Protein AF-A0ABD0PIR2-F1 (afdb_monomer)

Nearest PDB structures (foldseek):
  3dwb-assembly1_A  TM=9.158E-01  e=1.243E-05  Homo sapiens
  5v48-assembly1_B  TM=9.514E-01  e=5.539E-05  Oryctolagus cuniculus
  6sh2-assembly1_AAA  TM=9.630E-01  e=1.611E-04  Homo sapiens
  6svy-assembly1_A  TM=9.646E-01  e=1.857E-04  Homo sapiens
  4cth-assembly1_A-2  TM=9.732E-01  e=4.683E-04  Homo sapiens

Foldseek 3Di:
DDDPPVVVVVVVVQVQQADCVDDCVVPVCCGRGVSVCVVDDDDPPDPDDDPVVVVVVVVVVVVVVVVD

Sequence (68 aa):
ICLTEACVTVASKIVEALDRSADPCQDFYQYACGGWVRKNPLPDGRSRWSTFNSIWDQNQAVLKHLLG

Organism: Cirrhinus mrigala (NCBI:txid683832)

Solvent-accessible surface area (backbone atoms only — not comparable to full-atom values): 4056 Å² total; per-residue (Å²): 137,79,78,50,69,67,49,50,53,53,51,49,56,52,61,58,16,36,22,86,88,43,55,56,91,82,37,47,62,47,16,56,37,38,28,41,49,72,76,52,68,72,54,90,97,52,96,74,72,50,72,67,54,55,52,48,53,53,52,51,54,52,50,49,65,75,75,106

pLDDT: mean 96.75, std 3.46, range [74.25, 98.81]

Structure (mmCIF, N/CA/C/O backbone):
data_AF-A0ABD0PIR2-F1
#
_entry.id   AF-A0ABD0PIR2-F1
#
loop_
_atom_site.group_PDB
_atom_site.id
_atom_site.type_symbol
_atom_site.label_atom_id
_atom_site.label_alt_id
_atom_site.label_comp_id
_atom_site.label_asym_id
_atom_site.label_entity_id
_atom_site.label_seq_id
_atom_site.pdbx_PDB_ins_code
_atom_site.Cartn_x
_atom_site.Cartn_y
_atom_site.Cartn_z
_atom_site.occupancy
_atom_site.B_iso_or_equiv
_atom_site.auth_seq_id
_atom_site.auth_comp_id
_atom_site.auth_asym_id
_atom_site.auth_atom_id
_atom_site.pdbx_PDB_model_num
ATOM 1 N N . ILE A 1 1 ? 19.067 -8.610 9.907 1.00 84.69 1 ILE A N 1
ATOM 2 C CA . ILE A 1 1 ? 17.631 -8.859 9.627 1.00 84.69 1 ILE A CA 1
ATOM 3 C C . ILE A 1 1 ? 16.839 -8.547 10.895 1.00 84.69 1 ILE A C 1
ATOM 5 O O . ILE A 1 1 ? 17.283 -8.949 11.962 1.00 84.69 1 ILE A O 1
ATOM 9 N N . CYS A 1 2 ? 15.739 -7.794 10.794 1.00 96.94 2 CYS A N 1
ATOM 10 C CA . CYS A 1 2 ? 14.832 -7.539 11.919 1.00 96.94 2 CYS A CA 1
ATOM 11 C C . CYS A 1 2 ? 13.735 -8.611 11.951 1.00 96.94 2 CYS A C 1
ATOM 13 O O . CYS A 1 2 ? 13.140 -8.876 10.910 1.00 96.94 2 CYS A O 1
ATO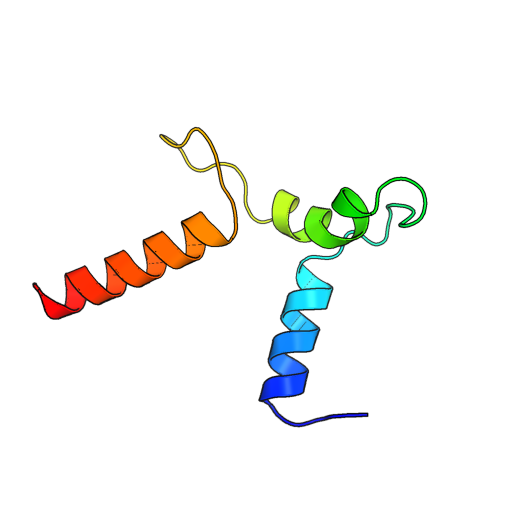M 15 N N . LEU A 1 3 ? 13.465 -9.201 13.119 1.00 97.25 3 LEU A N 1
ATOM 16 C CA . LEU A 1 3 ? 12.473 -10.277 13.296 1.00 97.25 3 LEU A CA 1
ATOM 17 C C . LEU A 1 3 ? 11.456 -9.984 14.405 1.00 97.25 3 LEU A C 1
ATOM 19 O O . LEU A 1 3 ? 10.771 -10.889 14.871 1.00 97.25 3 LEU A O 1
ATOM 23 N N . THR A 1 4 ? 11.353 -8.731 14.849 1.00 98.62 4 THR A N 1
ATOM 24 C CA . THR A 1 4 ? 10.262 -8.348 15.749 1.00 98.62 4 THR A CA 1
ATOM 25 C C . THR A 1 4 ? 8.928 -8.508 15.025 1.00 98.62 4 THR A C 1
ATOM 27 O O . THR A 1 4 ? 8.853 -8.373 13.800 1.00 98.62 4 THR A O 1
ATOM 30 N N . GLU A 1 5 ? 7.860 -8.752 15.780 1.00 98.31 5 GLU A N 1
ATOM 31 C CA . GLU A 1 5 ? 6.506 -8.873 15.229 1.00 98.31 5 GLU A CA 1
ATOM 32 C C . GLU A 1 5 ? 6.135 -7.668 14.351 1.00 98.31 5 GLU A C 1
ATOM 34 O O . GLU A 1 5 ? 5.611 -7.830 13.248 1.00 98.31 5 GLU A O 1
ATOM 39 N N . ALA A 1 6 ? 6.499 -6.459 14.789 1.00 98.19 6 ALA A N 1
ATOM 40 C CA . ALA A 1 6 ? 6.302 -5.234 14.024 1.00 98.19 6 ALA A CA 1
ATOM 41 C C . ALA A 1 6 ? 7.004 -5.281 12.655 1.00 98.19 6 ALA A C 1
ATOM 43 O O . ALA A 1 6 ? 6.387 -4.981 11.632 1.00 98.19 6 ALA A O 1
ATOM 44 N N . CYS A 1 7 ? 8.272 -5.702 12.614 1.00 98.50 7 CYS A N 1
ATOM 45 C CA . CYS A 1 7 ? 9.020 -5.828 11.36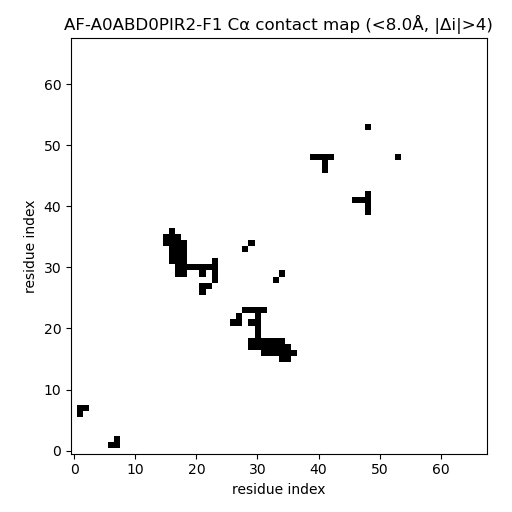4 1.00 98.50 7 CYS A CA 1
ATOM 46 C C . CYS A 1 7 ? 8.384 -6.855 10.419 1.00 98.50 7 CYS A C 1
ATOM 48 O O . CYS A 1 7 ? 8.217 -6.569 9.234 1.00 98.50 7 CYS A O 1
ATOM 50 N N . VAL A 1 8 ? 7.995 -8.025 10.934 1.00 98.38 8 VAL A N 1
ATOM 51 C CA . VAL A 1 8 ? 7.362 -9.083 10.129 1.00 98.38 8 VAL A CA 1
ATOM 52 C C . VAL A 1 8 ? 6.010 -8.619 9.580 1.00 98.38 8 VAL A C 1
ATOM 54 O O . VAL A 1 8 ? 5.709 -8.834 8.404 1.00 98.38 8 VAL A O 1
ATOM 57 N N . THR A 1 9 ? 5.223 -7.921 10.397 1.00 98.31 9 THR A N 1
ATOM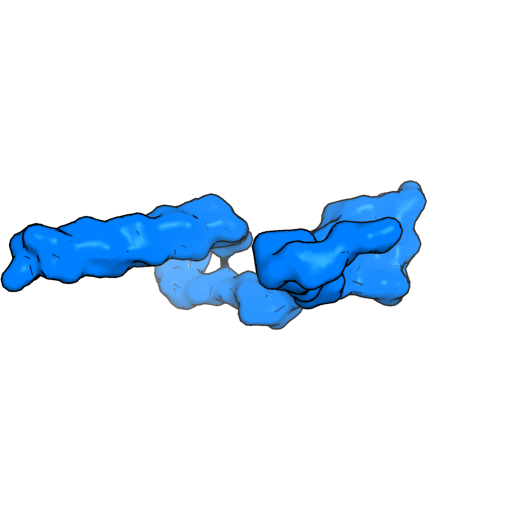 58 C CA . THR A 1 9 ? 3.908 -7.389 10.014 1.00 98.31 9 THR A CA 1
ATOM 59 C C . THR A 1 9 ? 4.029 -6.364 8.889 1.00 98.31 9 THR A C 1
ATOM 61 O O . THR A 1 9 ? 3.361 -6.484 7.860 1.00 98.31 9 THR A O 1
ATOM 64 N N . VAL A 1 10 ? 4.924 -5.383 9.039 1.00 97.94 10 VAL A N 1
ATOM 65 C CA . VAL A 1 10 ? 5.141 -4.341 8.024 1.00 97.94 10 VAL A CA 1
ATOM 66 C C . VAL A 1 10 ? 5.711 -4.938 6.737 1.00 97.94 10 VAL A C 1
ATOM 68 O O . VAL A 1 10 ? 5.219 -4.631 5.651 1.00 97.94 10 VAL A O 1
ATOM 71 N N . ALA A 1 11 ? 6.697 -5.834 6.835 1.00 98.38 11 ALA A N 1
ATOM 72 C CA . ALA A 1 11 ? 7.276 -6.498 5.668 1.00 98.38 11 ALA A CA 1
ATOM 73 C C . ALA A 1 11 ? 6.225 -7.303 4.887 1.00 98.38 11 ALA A C 1
ATOM 75 O O . ALA A 1 11 ? 6.192 -7.235 3.658 1.00 98.38 11 ALA A O 1
ATOM 76 N N . SER A 1 12 ? 5.327 -8.002 5.587 1.00 98.00 12 SER A N 1
ATOM 77 C CA . SER A 1 12 ? 4.233 -8.751 4.956 1.00 98.00 12 SER A CA 1
ATOM 78 C C . SER A 1 12 ? 3.296 -7.825 4.180 1.00 98.00 12 SER A C 1
ATOM 80 O O . SER A 1 12 ? 2.963 -8.114 3.032 1.00 98.00 12 SER A O 1
ATOM 82 N N . LYS A 1 13 ? 2.941 -6.665 4.749 1.00 97.44 13 LYS A N 1
ATOM 83 C CA . LYS A 1 13 ? 2.105 -5.668 4.061 1.00 97.44 13 LYS A CA 1
ATOM 84 C C . LYS A 1 13 ? 2.770 -5.076 2.823 1.00 97.44 13 LYS A C 1
ATOM 86 O O . LYS A 1 13 ? 2.091 -4.885 1.818 1.00 97.44 13 LYS A O 1
ATOM 91 N N . ILE A 1 14 ? 4.083 -4.838 2.866 1.00 98.06 14 ILE A 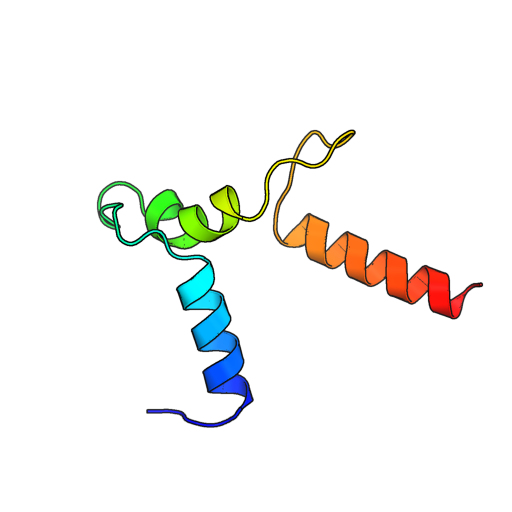N 1
ATOM 92 C CA . ILE A 1 14 ? 4.847 -4.416 1.684 1.00 98.06 14 ILE A CA 1
ATOM 93 C C . ILE A 1 14 ? 4.767 -5.502 0.609 1.00 98.06 14 ILE A C 1
ATOM 95 O O . ILE A 1 14 ? 4.355 -5.222 -0.511 1.00 98.06 14 ILE A O 1
ATOM 99 N N . VAL A 1 15 ? 5.097 -6.751 0.951 1.00 98.19 15 VAL A N 1
ATOM 100 C CA . VAL A 1 15 ? 5.095 -7.873 -0.002 1.00 98.19 15 VAL A CA 1
ATOM 101 C C . VAL A 1 15 ? 3.713 -8.102 -0.619 1.00 98.19 15 VAL A C 1
ATOM 103 O O . VAL A 1 15 ? 3.626 -8.375 -1.812 1.00 98.19 15 VAL A O 1
ATOM 106 N N . GLU A 1 16 ? 2.636 -7.955 0.155 1.00 97.88 16 GLU A N 1
ATOM 107 C CA . GLU A 1 16 ? 1.258 -8.092 -0.327 1.00 97.88 16 GLU A CA 1
ATOM 108 C C . GLU A 1 16 ? 0.851 -7.046 -1.373 1.00 97.88 16 GLU A C 1
ATOM 110 O O . GLU A 1 16 ? -0.045 -7.339 -2.174 1.00 97.88 16 GLU A O 1
ATOM 115 N N . ALA A 1 17 ? 1.452 -5.853 -1.326 1.00 98.31 17 ALA A N 1
ATOM 116 C CA . ALA A 1 17 ? 1.147 -4.725 -2.202 1.00 98.31 17 ALA A CA 1
ATOM 117 C C . ALA A 1 17 ? 1.937 -4.745 -3.520 1.00 98.31 17 ALA A C 1
ATOM 119 O O . ALA A 1 17 ? 1.461 -4.186 -4.510 1.00 98.31 17 ALA A O 1
ATOM 120 N N . LEU A 1 18 ? 3.101 -5.406 -3.544 1.00 98.56 18 LEU A N 1
ATOM 121 C CA . LEU A 1 18 ? 3.967 -5.466 -4.720 1.00 98.56 18 LEU A CA 1
ATOM 122 C C . LEU A 1 18 ? 3.323 -6.226 -5.889 1.00 98.56 18 LEU A C 1
ATOM 124 O O . LEU A 1 18 ? 2.682 -7.264 -5.709 1.00 98.56 18 LEU A O 1
ATOM 128 N N . ASP A 1 19 ? 3.593 -5.760 -7.106 1.00 98.56 19 ASP A N 1
ATOM 129 C CA . ASP A 1 19 ? 3.432 -6.522 -8.340 1.00 98.56 19 ASP A CA 1
ATOM 130 C C . ASP A 1 19 ? 4.795 -6.807 -8.979 1.00 98.56 19 ASP A C 1
ATOM 132 O O . ASP A 1 19 ? 5.337 -6.015 -9.746 1.00 98.56 19 ASP A O 1
ATOM 136 N N . ARG A 1 20 ? 5.370 -7.970 -8.660 1.00 98.00 20 ARG A N 1
ATOM 137 C CA . ARG A 1 20 ? 6.731 -8.331 -9.090 1.00 98.00 20 ARG A CA 1
ATOM 138 C C . ARG A 1 20 ? 6.861 -8.646 -10.585 1.00 98.00 20 ARG A C 1
ATOM 140 O O . ARG A 1 20 ? 7.976 -8.882 -11.033 1.0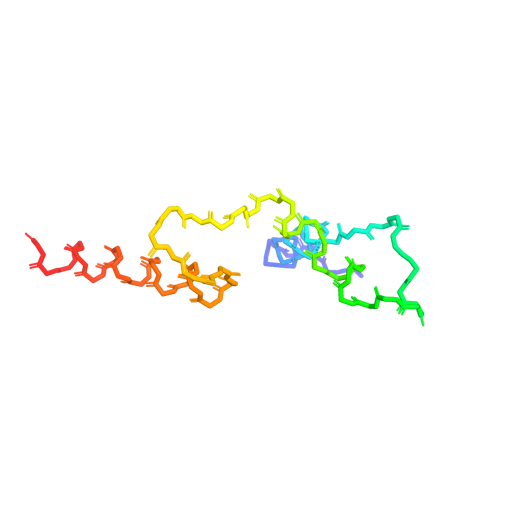0 98.00 20 ARG A O 1
ATOM 147 N N . SER A 1 21 ? 5.761 -8.686 -11.342 1.00 98.19 21 SER A N 1
ATOM 148 C CA . SER A 1 21 ? 5.822 -8.810 -12.805 1.00 98.19 21 SER A CA 1
ATOM 149 C C . SER A 1 21 ? 6.082 -7.484 -13.519 1.00 98.19 21 SER A C 1
ATOM 151 O O . SER A 1 21 ? 6.419 -7.505 -14.698 1.00 98.19 21 SER A O 1
ATOM 153 N N . ALA A 1 22 ? 5.913 -6.345 -12.842 1.00 98.56 22 ALA A N 1
ATOM 154 C CA . ALA A 1 22 ? 6.239 -5.039 -13.402 1.00 98.56 22 ALA A CA 1
ATOM 155 C C . ALA A 1 22 ? 7.727 -4.720 -13.206 1.00 98.56 22 ALA A C 1
ATOM 157 O O . ALA A 1 22 ? 8.287 -4.983 -12.142 1.00 98.56 22 ALA A O 1
ATOM 158 N N . ASP A 1 23 ? 8.362 -4.133 -14.223 1.00 98.38 23 ASP A N 1
ATOM 159 C CA . ASP A 1 23 ? 9.719 -3.602 -14.097 1.00 98.38 23 ASP A CA 1
ATOM 160 C C . ASP A 1 23 ? 9.679 -2.286 -13.292 1.00 98.38 23 ASP A C 1
ATOM 162 O O . ASP A 1 23 ? 9.094 -1.304 -13.769 1.00 98.38 23 ASP A O 1
ATOM 166 N N . PRO A 1 24 ? 10.298 -2.218 -12.096 1.00 98.44 24 PRO A N 1
ATOM 167 C CA . PRO A 1 24 ? 10.299 -1.008 -11.277 1.00 98.44 24 PRO A CA 1
ATOM 168 C C . PRO A 1 24 ? 10.988 0.189 -11.944 1.00 98.44 24 PRO A C 1
ATOM 170 O O . PRO A 1 24 ? 10.698 1.324 -11.574 1.00 98.44 24 PRO A O 1
ATOM 173 N N . CYS A 1 25 ? 11.890 -0.036 -12.905 1.00 98.50 25 CYS A N 1
ATOM 174 C CA . CYS A 1 25 ? 12.569 1.032 -13.639 1.00 98.50 25 CYS A CA 1
ATOM 175 C C . CYS A 1 25 ? 11.677 1.669 -14.716 1.00 98.50 25 CYS A C 1
ATOM 177 O O . CYS A 1 25 ? 11.991 2.760 -15.186 1.00 98.50 25 CYS A O 1
ATOM 179 N N . GLN A 1 26 ? 10.588 0.998 -15.107 1.00 98.75 26 GLN A N 1
ATOM 180 C CA . GLN A 1 26 ? 9.639 1.473 -16.119 1.00 98.75 26 GLN A CA 1
ATOM 181 C C . GLN A 1 26 ? 8.347 1.989 -15.483 1.00 98.75 26 GLN A C 1
ATOM 183 O O . GLN A 1 26 ? 7.875 3.067 -15.833 1.00 98.75 26 GLN A O 1
ATOM 188 N N . ASP A 1 27 ? 7.791 1.243 -14.525 1.00 98.62 27 ASP A N 1
ATOM 189 C CA . ASP A 1 27 ? 6.575 1.618 -13.805 1.00 98.62 27 ASP A CA 1
ATOM 190 C C . ASP A 1 27 ? 6.690 1.236 -12.326 1.00 98.62 27 ASP A C 1
ATOM 192 O O . ASP A 1 27 ? 6.247 0.178 -11.862 1.00 98.62 27 ASP A O 1
ATOM 196 N N . PHE A 1 28 ? 7.302 2.137 -11.559 1.00 98.75 28 PHE A N 1
ATOM 197 C CA . PHE A 1 28 ? 7.452 1.949 -10.122 1.00 98.75 28 PHE A CA 1
ATOM 198 C C . PHE A 1 28 ? 6.104 1.930 -9.390 1.00 98.75 28 PHE A C 1
ATOM 200 O O . PHE A 1 28 ? 5.991 1.285 -8.348 1.00 98.75 28 PHE A O 1
ATOM 207 N N . TYR A 1 29 ? 5.072 2.599 -9.919 1.00 98.38 29 TYR A N 1
ATOM 208 C CA . TYR A 1 29 ? 3.752 2.598 -9.294 1.00 98.38 29 TYR A CA 1
ATOM 209 C C . TYR A 1 29 ? 3.103 1.220 -9.407 1.00 98.38 29 TYR A C 1
ATOM 211 O O . TYR A 1 29 ? 2.666 0.670 -8.394 1.00 98.38 29 TYR A O 1
ATOM 219 N N . GLN A 1 30 ? 3.101 0.622 -10.600 1.00 98.62 30 GLN A N 1
ATOM 220 C CA . GLN A 1 30 ? 2.595 -0.733 -10.778 1.00 98.62 30 GLN A CA 1
ATOM 221 C C . GLN A 1 30 ? 3.414 -1.729 -9.956 1.00 98.62 30 GLN A C 1
ATOM 223 O O . GLN A 1 30 ? 2.828 -2.536 -9.237 1.00 98.62 30 GLN A O 1
ATOM 228 N N . TYR A 1 31 ? 4.746 -1.635 -9.972 1.00 98.81 31 TYR A N 1
ATOM 229 C CA . TYR A 1 31 ? 5.590 -2.510 -9.156 1.00 98.81 31 TYR A CA 1
ATOM 230 C C . TYR A 1 31 ? 5.284 -2.395 -7.656 1.00 98.81 31 TYR A C 1
ATOM 232 O O . TYR A 1 31 ? 5.146 -3.411 -6.975 1.00 98.81 31 TYR A O 1
ATOM 240 N N . ALA A 1 32 ? 5.158 -1.178 -7.123 1.00 98.56 32 ALA A N 1
ATOM 241 C CA . ALA A 1 32 ? 4.981 -0.954 -5.690 1.00 98.56 32 ALA A CA 1
ATOM 242 C C . ALA A 1 32 ? 3.539 -1.180 -5.201 1.00 98.56 32 ALA A C 1
ATOM 244 O O . ALA A 1 32 ? 3.337 -1.569 -4.049 1.00 98.56 32 ALA A O 1
ATOM 245 N N . CYS A 1 33 ? 2.538 -0.906 -6.042 1.00 98.38 33 CYS A N 1
ATOM 246 C CA . CYS A 1 33 ? 1.130 -0.833 -5.640 1.00 98.38 33 CYS A CA 1
ATOM 247 C C . CYS A 1 33 ? 0.199 -1.780 -6.409 1.00 98.38 33 CYS A C 1
ATOM 249 O O . CYS A 1 33 ? -0.947 -1.959 -5.993 1.00 98.38 33 CYS A O 1
ATOM 251 N N . GLY A 1 34 ? 0.635 -2.398 -7.508 1.00 98.31 34 GLY A N 1
ATOM 252 C CA . GLY A 1 34 ? -0.227 -3.197 -8.385 1.00 98.31 34 GLY A CA 1
ATOM 253 C C . GLY A 1 34 ? -0.863 -4.410 -7.695 1.00 98.31 34 GLY A C 1
ATOM 254 O O . GLY A 1 34 ? -2.004 -4.777 -7.985 1.00 98.31 34 GLY A O 1
ATOM 255 N N . GLY A 1 35 ? -0.182 -5.005 -6.711 1.00 98.38 35 GLY A N 1
ATOM 256 C CA . GLY A 1 35 ? -0.757 -6.032 -5.841 1.00 98.38 35 GLY A CA 1
ATOM 257 C C . GLY A 1 35 ? -1.895 -5.492 -4.970 1.00 98.38 35 GLY A C 1
ATOM 258 O O . GLY A 1 35 ? -2.934 -6.145 -4.847 1.00 98.38 35 GLY A O 1
ATOM 259 N N . TRP A 1 36 ? -1.745 -4.279 -4.428 1.00 97.94 36 TRP A N 1
ATOM 260 C CA . TRP A 1 36 ? -2.802 -3.610 -3.665 1.00 97.94 36 TRP A CA 1
ATOM 261 C C . TRP A 1 36 ? -4.005 -3.285 -4.552 1.00 97.94 36 TRP A C 1
ATOM 263 O O . TRP A 1 36 ? -5.125 -3.627 -4.178 1.00 97.94 36 TRP A O 1
ATOM 273 N N . VAL A 1 37 ? -3.781 -2.707 -5.737 1.00 97.19 37 VAL A N 1
ATOM 274 C CA . VAL A 1 37 ? -4.848 -2.340 -6.688 1.00 97.19 37 VAL A CA 1
ATOM 275 C C . VAL A 1 37 ? -5.682 -3.562 -7.080 1.00 97.19 37 VAL A C 1
ATOM 277 O O . VAL A 1 37 ? -6.907 -3.507 -7.025 1.00 97.19 37 VAL A O 1
ATOM 280 N N . ARG A 1 38 ? -5.042 -4.701 -7.384 1.00 97.00 38 ARG A N 1
ATOM 281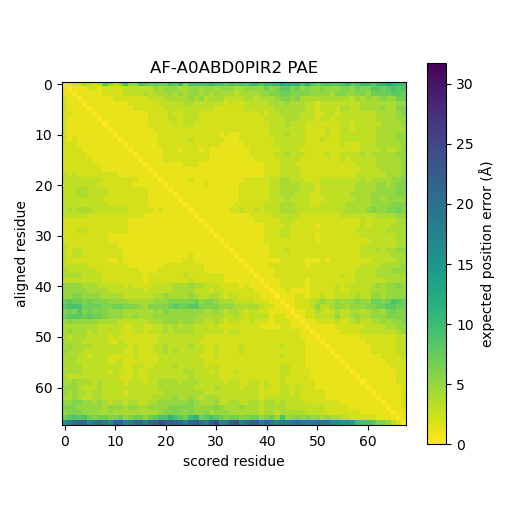 C CA . ARG A 1 38 ? -5.756 -5.952 -7.711 1.00 97.00 38 ARG A CA 1
ATOM 282 C C . ARG A 1 38 ? -6.632 -6.471 -6.569 1.00 97.00 38 ARG A C 1
ATOM 284 O O . ARG A 1 38 ? -7.700 -7.015 -6.825 1.00 97.00 38 ARG A O 1
ATOM 291 N N . LYS A 1 39 ? -6.182 -6.335 -5.319 1.00 96.62 39 LYS A N 1
ATOM 292 C CA . LYS A 1 39 ? -6.915 -6.811 -4.131 1.00 96.62 39 LYS A CA 1
ATOM 293 C C . LYS A 1 39 ? -7.987 -5.835 -3.644 1.00 96.62 39 LYS A C 1
ATOM 295 O O . LYS A 1 39 ? -8.841 -6.229 -2.859 1.00 96.62 39 LYS A O 1
ATOM 300 N N . ASN A 1 40 ? -7.926 -4.577 -4.070 1.00 96.25 40 ASN A N 1
ATOM 301 C CA . ASN A 1 40 ? -8.773 -3.498 -3.578 1.00 96.25 40 ASN A CA 1
ATOM 302 C C . ASN A 1 40 ? -9.466 -2.805 -4.762 1.00 96.25 40 ASN A C 1
ATOM 304 O O . ASN A 1 40 ? -9.099 -1.678 -5.105 1.00 96.25 40 ASN A O 1
ATOM 308 N N . PRO A 1 41 ? -10.446 -3.465 -5.407 1.00 95.94 41 PRO A N 1
ATOM 309 C CA . PRO A 1 41 ? -11.235 -2.835 -6.459 1.00 95.94 41 PRO A CA 1
ATOM 310 C C . PRO A 1 41 ? -12.009 -1.632 -5.908 1.00 95.94 41 PRO A C 1
ATOM 312 O O . PRO A 1 41 ? -12.281 -1.553 -4.709 1.00 95.94 41 PRO A O 1
ATOM 315 N N . LEU A 1 42 ? -12.365 -0.696 -6.792 1.00 95.94 42 LEU A N 1
ATOM 316 C CA . LEU A 1 42 ? -13.169 0.474 -6.442 1.00 95.94 42 LEU A CA 1
ATOM 317 C C . LEU A 1 42 ? -14.522 0.020 -5.863 1.00 95.94 42 LEU A C 1
ATOM 319 O O . LEU A 1 42 ? -15.284 -0.617 -6.589 1.00 95.94 42 LEU A O 1
ATOM 323 N N . PRO A 1 43 ? -14.835 0.328 -4.589 1.00 93.75 43 PRO A N 1
ATOM 324 C CA . PRO A 1 43 ? -16.126 -0.020 -4.011 1.00 93.75 43 PRO A CA 1
ATOM 325 C C . PRO A 1 43 ? -17.257 0.788 -4.649 1.00 93.75 43 PRO A C 1
ATOM 327 O O . PRO A 1 43 ? -17.060 1.947 -5.030 1.00 93.75 43 PRO A O 1
ATOM 330 N N . ASP A 1 44 ? -18.453 0.205 -4.681 1.00 94.25 44 ASP A N 1
ATOM 331 C CA . ASP A 1 44 ? -19.649 0.873 -5.190 1.00 94.25 44 ASP A CA 1
ATOM 3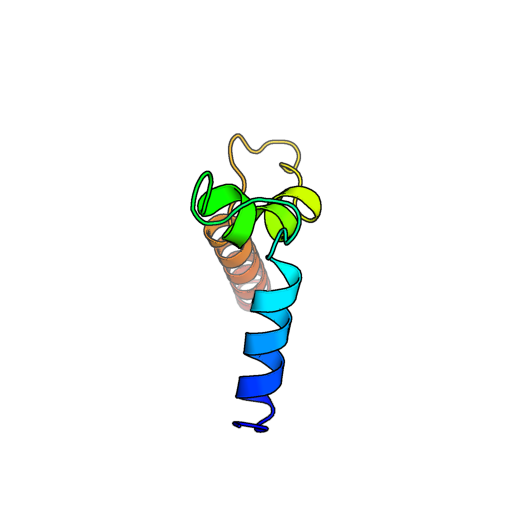32 C C . ASP A 1 44 ? -19.896 2.216 -4.489 1.00 94.25 44 ASP A C 1
ATOM 334 O O . ASP A 1 44 ? -19.687 2.382 -3.283 1.00 94.25 44 ASP A O 1
ATOM 338 N N . GLY A 1 45 ? -20.337 3.203 -5.270 1.00 93.19 45 GLY A N 1
ATOM 339 C CA . GLY A 1 45 ? -20.623 4.550 -4.775 1.00 93.19 45 GLY A CA 1
ATOM 340 C C . GLY A 1 45 ? -19.387 5.406 -4.482 1.00 93.19 45 GLY A C 1
ATOM 341 O O . GLY A 1 45 ? -19.534 6.523 -3.986 1.00 93.19 45 GLY A O 1
ATOM 342 N N . ARG A 1 46 ? -18.172 4.936 -4.796 1.00 92.44 46 ARG A N 1
ATOM 343 C CA . ARG A 1 46 ? -16.943 5.737 -4.696 1.00 92.44 46 ARG A CA 1
ATOM 344 C C . ARG A 1 46 ? -16.393 6.066 -6.076 1.00 92.44 46 ARG A C 1
ATOM 346 O O . ARG A 1 46 ? -16.431 5.250 -6.984 1.00 92.44 46 ARG A O 1
ATOM 353 N N . SER A 1 47 ? -15.826 7.261 -6.218 1.00 95.50 47 SER A N 1
ATOM 354 C CA . SER A 1 47 ? -15.103 7.684 -7.427 1.00 95.50 47 SER A CA 1
ATOM 355 C C . SER A 1 47 ? -13.602 7.381 -7.366 1.00 95.50 47 SER A C 1
ATOM 357 O O . SER A 1 47 ? -12.919 7.412 -8.386 1.00 95.50 47 SER A O 1
ATOM 359 N N . ARG A 1 48 ? -13.071 7.095 -6.169 1.00 93.88 48 ARG A N 1
ATOM 360 C CA . ARG A 1 48 ? -11.665 6.755 -5.931 1.00 93.88 48 ARG A CA 1
ATOM 361 C C . ARG A 1 48 ? -11.528 5.813 -4.741 1.00 93.88 48 ARG A C 1
ATOM 363 O O . ARG A 1 48 ? -12.240 5.952 -3.746 1.00 93.88 48 ARG A O 1
ATOM 370 N N . TRP A 1 49 ? -10.551 4.914 -4.826 1.00 96.31 49 TRP A N 1
ATOM 371 C CA . TRP A 1 49 ? -10.161 4.040 -3.730 1.00 96.31 49 TRP A CA 1
ATOM 372 C C . TRP A 1 49 ? -8.646 4.040 -3.551 1.00 96.31 49 TRP A C 1
ATOM 374 O O . TRP A 1 49 ? -7.887 3.886 -4.503 1.00 96.31 49 TRP A O 1
ATOM 384 N N . SER A 1 50 ? -8.206 4.285 -2.322 1.00 95.81 50 SER A N 1
ATOM 385 C CA . SER A 1 50 ? -6.800 4.341 -1.930 1.00 95.81 50 SER A CA 1
ATOM 386 C C . SER A 1 50 ? -6.650 3.900 -0.476 1.00 95.81 50 SER A C 1
ATOM 388 O O . SER A 1 50 ? -7.636 3.790 0.259 1.00 95.81 50 SER A O 1
ATOM 390 N N . THR A 1 51 ? -5.413 3.708 -0.029 1.00 95.81 51 THR A N 1
ATOM 391 C CA . THR A 1 51 ? -5.103 3.409 1.377 1.00 95.81 51 THR A CA 1
ATOM 392 C C . THR A 1 51 ? -5.658 4.469 2.333 1.00 95.81 51 THR A C 1
ATOM 394 O O . THR A 1 51 ? -6.160 4.115 3.396 1.00 95.81 51 THR A O 1
ATOM 397 N N . PHE A 1 52 ? -5.678 5.747 1.939 1.00 96.56 52 PHE A N 1
ATOM 398 C CA . PHE A 1 52 ? -6.281 6.818 2.741 1.00 96.56 52 PHE A CA 1
ATOM 399 C C . PHE A 1 52 ? -7.784 6.626 2.944 1.00 96.56 52 PHE A C 1
ATOM 401 O O . PHE A 1 52 ? -8.287 6.856 4.040 1.00 96.56 52 PHE A O 1
ATOM 408 N N . ASN A 1 53 ? -8.502 6.173 1.913 1.00 96.50 53 ASN A N 1
ATOM 409 C CA . ASN A 1 53 ? -9.932 5.892 2.030 1.00 96.50 53 ASN A CA 1
ATOM 410 C C . ASN A 1 53 ? -10.185 4.704 2.966 1.00 96.50 53 ASN A C 1
ATOM 412 O O . ASN A 1 53 ? -11.093 4.768 3.787 1.00 96.50 53 ASN A O 1
ATOM 416 N N . SER A 1 54 ? -9.351 3.662 2.887 1.00 94.38 54 SER A N 1
ATOM 417 C CA . SER A 1 54 ? -9.437 2.510 3.791 1.00 94.38 54 SER A CA 1
ATOM 418 C C . SER A 1 54 ? -9.207 2.908 5.254 1.00 94.38 54 SER A C 1
ATOM 420 O O . SER A 1 54 ? -9.977 2.511 6.124 1.00 94.38 54 SER A O 1
ATOM 422 N N . ILE A 1 55 ? -8.196 3.740 5.525 1.00 96.62 55 ILE A N 1
ATOM 423 C CA . ILE A 1 55 ? -7.919 4.253 6.877 1.00 96.62 55 ILE A CA 1
ATOM 424 C C . ILE A 1 55 ? -9.066 5.147 7.363 1.00 96.62 55 ILE A C 1
ATOM 426 O O . ILE A 1 55 ? -9.485 5.042 8.513 1.00 96.62 55 ILE A O 1
ATOM 430 N N . TRP A 1 56 ? -9.610 6.003 6.493 1.00 96.81 56 TRP A N 1
ATOM 431 C CA . TRP A 1 56 ? -10.769 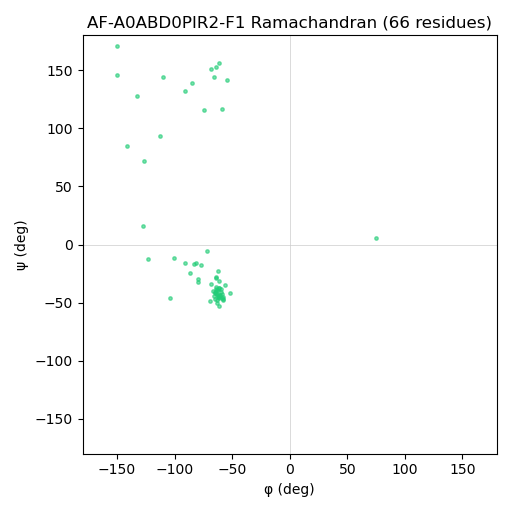6.828 6.829 1.00 96.81 56 TRP A CA 1
ATOM 432 C C . TRP A 1 56 ? -11.969 5.975 7.244 1.00 96.81 56 TRP A C 1
ATOM 434 O O . TRP A 1 56 ? -12.561 6.227 8.291 1.00 96.81 56 TRP A O 1
ATOM 444 N N . ASP A 1 57 ? -12.299 4.941 6.472 1.00 95.31 57 ASP A N 1
ATOM 445 C CA . ASP A 1 57 ? -13.411 4.043 6.785 1.00 95.31 57 ASP A CA 1
ATOM 446 C C . ASP A 1 57 ? -13.200 3.300 8.114 1.00 95.31 57 ASP A C 1
ATOM 448 O O . ASP A 1 57 ? -14.140 3.182 8.901 1.00 95.31 57 ASP A O 1
ATOM 452 N N . GLN A 1 58 ? -11.968 2.863 8.405 1.00 96.56 58 GLN A N 1
ATOM 453 C CA . GLN A 1 58 ? -11.611 2.263 9.697 1.00 96.56 58 GLN A CA 1
ATOM 454 C C . GLN A 1 58 ? -11.826 3.249 10.852 1.00 96.56 58 GLN A C 1
ATOM 456 O O . GLN A 1 58 ? -12.461 2.904 11.848 1.00 96.56 58 GLN A O 1
ATOM 461 N N . ASN A 1 59 ? -11.376 4.497 10.699 1.00 98.06 59 ASN A N 1
ATOM 462 C CA . ASN A 1 59 ? -11.589 5.538 11.703 1.00 98.06 59 ASN A CA 1
ATOM 463 C C . ASN A 1 59 ? -13.083 5.804 11.929 1.00 98.06 59 ASN A C 1
ATOM 465 O O . ASN A 1 59 ? -13.523 5.907 13.070 1.00 98.06 59 ASN A O 1
ATOM 469 N N . GLN A 1 60 ? -13.881 5.873 10.860 1.00 97.56 60 GLN A N 1
ATOM 470 C CA . GLN A 1 60 ? -15.330 6.053 10.972 1.00 97.56 60 GLN A CA 1
ATOM 471 C C . GLN A 1 60 ? -16.008 4.874 11.677 1.00 97.56 60 GLN A C 1
ATOM 473 O O . GLN A 1 60 ? -16.942 5.088 12.445 1.00 97.56 60 GLN A O 1
ATOM 478 N N . ALA A 1 61 ? -15.546 3.640 11.459 1.00 97.44 61 ALA A N 1
ATOM 479 C CA . ALA A 1 61 ? -16.059 2.476 12.177 1.00 97.44 61 ALA A CA 1
ATOM 480 C C . ALA A 1 61 ? -15.781 2.571 13.687 1.00 97.44 61 ALA A C 1
ATOM 482 O O . ALA A 1 61 ? -16.683 2.326 14.487 1.00 97.44 61 ALA A O 1
ATOM 483 N N . VAL A 1 62 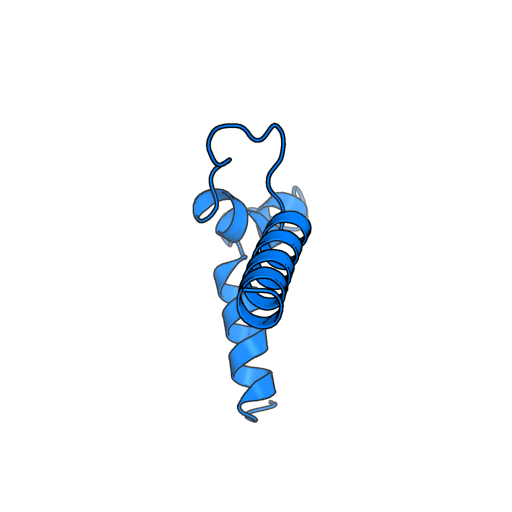? -14.576 3.002 14.076 1.00 98.12 62 VAL A N 1
ATOM 484 C CA . VAL A 1 62 ? -14.230 3.240 15.488 1.00 98.12 62 VAL A CA 1
ATOM 485 C C . VAL A 1 62 ? -15.084 4.360 16.081 1.00 98.12 62 VAL A C 1
ATOM 487 O O . VAL A 1 62 ? -15.673 4.176 17.140 1.00 98.12 62 VAL A O 1
ATOM 490 N N . LEU A 1 63 ? -15.218 5.498 15.393 1.00 98.25 63 LEU A N 1
ATOM 491 C CA . LEU A 1 63 ? -16.055 6.609 15.861 1.00 98.25 63 LEU A CA 1
ATOM 492 C C . LEU A 1 63 ? -17.513 6.183 16.057 1.00 98.25 63 LEU A C 1
ATOM 494 O O . LEU A 1 63 ? -18.111 6.518 17.072 1.00 98.25 63 LEU A O 1
ATOM 498 N N . LYS A 1 64 ? -18.074 5.403 15.128 1.00 97.75 64 LYS A N 1
ATOM 499 C CA . LYS A 1 64 ? -19.432 4.856 15.260 1.00 97.75 64 LYS A CA 1
ATOM 500 C C . LYS A 1 64 ? -19.579 3.938 16.468 1.00 97.75 64 LYS A C 1
ATOM 502 O O . LYS A 1 64 ? -20.620 3.974 17.105 1.00 97.75 64 LYS A O 1
ATOM 507 N N . HIS A 1 65 ? -18.564 3.137 16.780 1.00 97.50 65 HIS A N 1
ATOM 508 C CA . HIS A 1 65 ? -18.582 2.288 17.970 1.00 97.50 65 HIS A CA 1
ATOM 509 C C . HIS A 1 65 ? -18.522 3.098 19.273 1.00 97.50 65 HIS A C 1
ATOM 511 O O . HIS A 1 65 ? -19.116 2.691 20.260 1.00 97.50 65 HIS A O 1
ATOM 517 N N . LEU A 1 66 ? -17.815 4.231 19.277 1.00 97.50 66 LEU A N 1
ATOM 518 C CA . LEU A 1 66 ? -17.688 5.097 20.454 1.00 97.50 66 LEU A CA 1
ATOM 519 C C . LEU A 1 66 ? -18.902 6.007 20.681 1.00 97.50 66 LEU A C 1
ATOM 521 O O . LEU A 1 66 ? -19.145 6.423 21.809 1.00 97.50 66 LEU A O 1
ATOM 525 N N . LEU A 1 67 ? -19.598 6.386 19.606 1.00 95.88 67 LEU A N 1
ATOM 526 C CA . LEU A 1 67 ? -20.718 7.334 19.632 1.00 95.88 67 LEU A CA 1
ATOM 527 C C . LEU A 1 67 ? -22.099 6.660 19.599 1.00 95.88 67 LEU A C 1
ATOM 529 O O . LEU A 1 67 ? -23.102 7.357 19.759 1.00 95.88 67 LEU A O 1
ATOM 533 N N . GLY A 1 68 ? -22.149 5.356 19.318 1.00 74.25 68 GLY A N 1
ATOM 534 C CA . GLY A 1 68 ? -23.357 4.525 19.361 1.00 74.25 68 GLY A CA 1
ATOM 535 C C . GLY A 1 68 ? -23.523 3.821 20.698 1.00 74.25 68 GLY A C 1
ATOM 536 O O . GLY A 1 68 ? -24.670 3.401 20.962 1.00 74.25 68 GLY A O 1
#

Mean predicted aligned error: 2.9 Å

InterPro domains:
  IPR000718 Peptidase M13 [PS51885] (1-68)
  IPR000718 Peptidase M13 [PTHR11733] (2-67)
  IPR008753 Peptidase M13, N-terminal domain [PF05649] (24-67)
  IPR024079 Metallopeptidase, catalytic domain superfamily [G3DSA:3.40.390.10] (1-67)

Secondary structure (DSSP, 8-state):
---SHHHHHHHHHHHHH--TTS-TTT-HHHHHHHHHHHHSPPPTT-S---HHHHHHHHHHHHHHHHH-

Radius of gyration: 15.51 Å; Cα contacts (8 Å, |Δi|>4): 45; chains: 1; bounding box: 41×18×37 Å